Protein AF-A0A8J3T9H2-F1 (afdb_monomer)

pLDDT: mean 84.77, std 14.8, range [47.09, 98.38]

Solvent-accessible surface area (backbone atoms only — not comparable to full-atom values): 5658 Å² total; per-residue (Å²): 133,82,83,50,73,68,56,50,52,53,49,35,51,49,31,47,51,52,18,53,52,29,40,50,54,16,50,51,27,46,52,48,22,53,52,50,70,65,64,69,83,46,68,75,77,44,46,86,70,40,88,80,50,72,52,72,60,54,50,52,53,51,45,52,51,52,31,49,52,26,49,50,49,19,53,53,26,42,54,50,18,51,50,31,43,51,51,28,52,52,53,54,51,54,52,55,51,51,54,53,54,56,66,72,77,110

Foldseek 3Di:
DDDDPVRLVVLLVVLLVLLVVLLVLLVVLLVVLVVLVPPDPDCVNCVVVPPPDPVNVVSVVVSVVSSVVSNVSSVVSNVSSVVSNVVSVVSVVVVVVVVVVVVVVD

Structure (mmCIF, N/CA/C/O backbone):
data_AF-A0A8J3T9H2-F1
#
_entry.id   AF-A0A8J3T9H2-F1
#
loop_
_atom_site.group_PDB
_atom_site.id
_atom_site.type_symbol
_atom_site.label_atom_id
_atom_site.label_alt_id
_atom_site.label_comp_id
_atom_site.label_asym_id
_atom_site.label_entity_id
_atom_site.label_seq_id
_atom_site.pdbx_PDB_ins_code
_atom_site.Cartn_x
_atom_site.Cartn_y
_atom_site.Cartn_z
_atom_site.occupancy
_atom_site.B_iso_or_equiv
_atom_site.auth_seq_id
_atom_site.auth_comp_id
_atom_site.auth_asym_id
_atom_site.auth_atom_id
_atom_site.pdbx_PDB_model_num
ATOM 1 N N . MET A 1 1 ? 11.731 13.567 -28.652 1.00 56.22 1 MET A N 1
ATOM 2 C CA . MET A 1 1 ? 12.998 12.853 -28.397 1.00 56.22 1 MET A CA 1
ATOM 3 C C . MET A 1 1 ? 12.640 11.658 -27.524 1.00 56.22 1 MET A C 1
ATOM 5 O O . MET A 1 1 ? 11.792 11.841 -26.661 1.00 56.22 1 MET A O 1
ATOM 9 N N . ALA A 1 2 ? 13.123 10.452 -27.826 1.00 74.12 2 ALA A N 1
ATOM 10 C CA . ALA A 1 2 ? 12.862 9.278 -26.983 1.00 74.12 2 ALA A CA 1
ATOM 11 C C . ALA A 1 2 ? 13.809 9.297 -25.767 1.00 74.12 2 ALA A C 1
ATOM 13 O O . ALA A 1 2 ? 14.916 9.821 -25.925 1.00 74.12 2 ALA A O 1
ATOM 14 N N . PRO A 1 3 ? 13.390 8.781 -24.596 1.00 78.81 3 PRO A N 1
ATOM 15 C CA . PRO A 1 3 ? 14.234 8.747 -23.407 1.00 78.81 3 PRO A CA 1
ATOM 16 C C . PRO A 1 3 ? 15.479 7.881 -23.623 1.00 78.81 3 PRO A C 1
ATOM 18 O O . PRO A 1 3 ? 15.461 6.925 -24.405 1.00 78.81 3 PRO A O 1
ATOM 21 N N . THR A 1 4 ? 16.569 8.237 -22.950 1.00 85.75 4 THR A N 1
ATOM 22 C CA . THR A 1 4 ? 17.814 7.463 -22.964 1.00 85.75 4 THR A CA 1
ATOM 23 C C . THR A 1 4 ? 17.707 6.238 -22.044 1.00 85.75 4 THR A C 1
ATOM 25 O O . THR A 1 4 ? 16.882 6.233 -21.130 1.00 85.75 4 THR A O 1
ATOM 28 N N . PRO A 1 5 ? 18.544 5.198 -22.228 1.00 84.88 5 PRO A N 1
ATOM 29 C CA . PRO A 1 5 ? 18.572 4.050 -21.313 1.00 84.88 5 PRO A CA 1
ATOM 30 C C . PRO A 1 5 ? 18.856 4.443 -19.854 1.00 84.88 5 PRO A C 1
ATOM 32 O O . PRO A 1 5 ? 18.303 3.869 -18.925 1.00 84.88 5 PRO A O 1
ATOM 35 N N . GLU A 1 6 ? 19.687 5.465 -19.637 1.00 87.62 6 GLU A N 1
ATOM 36 C CA . GLU A 1 6 ? 19.971 5.979 -18.292 1.00 87.62 6 GLU A CA 1
ATOM 37 C C . GLU A 1 6 ? 18.728 6.628 -17.667 1.00 87.62 6 GLU A C 1
ATOM 39 O O . GLU A 1 6 ? 18.442 6.411 -16.491 1.00 87.62 6 GLU A O 1
ATOM 44 N N . GLU A 1 7 ? 17.945 7.371 -18.454 1.00 86.88 7 GLU A N 1
ATOM 45 C CA . GLU A 1 7 ? 16.685 7.969 -17.995 1.00 86.88 7 GLU 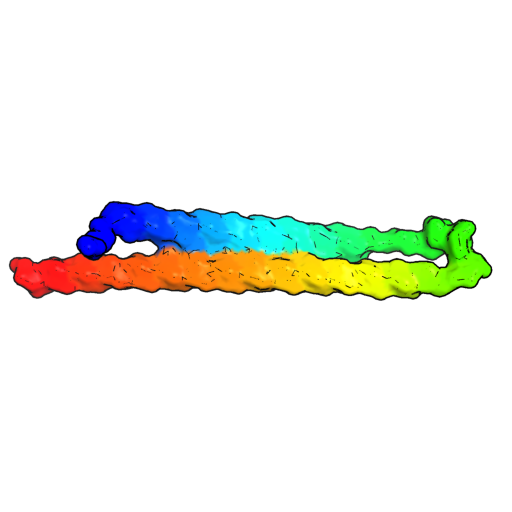A CA 1
ATOM 46 C C . GLU A 1 7 ? 15.632 6.905 -17.652 1.00 86.88 7 GLU A C 1
ATOM 48 O O . GLU A 1 7 ? 14.900 7.062 -16.674 1.00 86.88 7 GLU A O 1
ATOM 53 N N . VAL A 1 8 ? 15.566 5.811 -18.418 1.00 88.38 8 VAL A N 1
ATOM 54 C CA . VAL A 1 8 ? 14.649 4.694 -18.142 1.00 88.38 8 VAL A CA 1
ATOM 55 C C . VAL A 1 8 ? 15.066 3.935 -16.880 1.00 88.38 8 VAL A C 1
ATOM 57 O O . VAL A 1 8 ? 14.213 3.679 -16.029 1.00 88.38 8 VAL A O 1
ATOM 60 N N . ALA A 1 9 ? 16.358 3.656 -16.691 1.00 90.00 9 ALA A N 1
ATOM 61 C CA . ALA A 1 9 ? 16.861 3.024 -15.471 1.00 90.00 9 ALA A CA 1
ATOM 62 C C . ALA A 1 9 ? 16.546 3.853 -14.211 1.00 90.00 9 ALA A C 1
ATOM 64 O O . ALA A 1 9 ? 16.059 3.311 -13.217 1.00 90.00 9 ALA A O 1
ATOM 65 N N . VAL A 1 10 ? 16.747 5.175 -14.270 1.00 92.69 10 VAL A N 1
ATOM 66 C CA . VAL A 1 10 ? 16.388 6.094 -13.174 1.00 92.69 10 VAL A CA 1
ATOM 67 C C . VAL A 1 10 ? 14.881 6.074 -12.904 1.00 92.69 10 VAL A C 1
ATOM 69 O O . VAL A 1 10 ? 14.459 6.046 -11.748 1.00 92.69 10 VAL A O 1
ATOM 72 N N . ALA A 1 11 ? 14.050 6.053 -13.950 1.00 91.19 11 ALA A N 1
ATOM 73 C CA . ALA A 1 11 ? 12.600 5.973 -13.795 1.00 91.19 11 ALA A CA 1
ATOM 74 C C . ALA A 1 11 ? 12.149 4.642 -13.163 1.00 91.19 11 ALA A C 1
ATOM 76 O O . ALA A 1 11 ? 11.266 4.642 -12.307 1.00 91.19 11 ALA A O 1
ATOM 77 N N . ILE A 1 12 ? 12.768 3.516 -13.534 1.00 94.44 12 ILE A N 1
ATOM 78 C CA . ILE A 1 12 ? 12.511 2.199 -12.929 1.00 94.44 12 ILE A CA 1
ATOM 79 C C . ILE A 1 12 ? 12.846 2.216 -11.434 1.00 94.44 12 ILE A C 1
ATOM 81 O O . ILE A 1 12 ? 12.054 1.737 -10.619 1.00 94.44 12 ILE A O 1
ATOM 85 N N . GLU A 1 13 ? 13.996 2.777 -11.057 1.00 95.50 13 GLU A N 1
ATOM 86 C CA . GLU A 1 13 ? 14.393 2.888 -9.652 1.00 95.50 13 GLU A CA 1
ATOM 87 C C . GLU A 1 13 ? 13.411 3.759 -8.860 1.00 95.50 13 GLU A C 1
ATOM 89 O O . GLU A 1 13 ? 12.981 3.362 -7.776 1.00 95.50 13 GLU A O 1
ATOM 94 N N . ALA A 1 14 ? 12.976 4.886 -9.431 1.00 97.06 14 ALA A N 1
ATOM 95 C CA . ALA A 1 14 ? 11.963 5.745 -8.825 1.00 97.06 14 ALA A CA 1
ATOM 96 C C . ALA A 1 14 ? 10.627 5.009 -8.617 1.00 97.06 14 ALA A C 1
ATOM 98 O O . ALA A 1 14 ? 10.074 5.049 -7.521 1.00 97.06 14 ALA A O 1
ATOM 99 N N . LEU A 1 15 ? 10.146 4.255 -9.615 1.00 97.06 15 LEU A N 1
ATOM 100 C CA . LEU A 1 15 ? 8.927 3.444 -9.489 1.00 97.06 15 LEU A CA 1
ATOM 101 C C . LEU A 1 15 ? 9.040 2.403 -8.366 1.00 97.06 15 LEU A C 1
ATOM 103 O O . LEU A 1 15 ? 8.091 2.198 -7.607 1.00 97.06 15 LEU A O 1
ATOM 107 N N . ARG A 1 16 ? 10.200 1.748 -8.239 1.00 97.88 16 ARG A N 1
ATOM 108 C CA . ARG A 1 16 ? 10.467 0.772 -7.170 1.00 97.88 16 ARG A CA 1
ATOM 109 C C . ARG A 1 16 ? 10.528 1.448 -5.794 1.00 97.88 16 ARG A C 1
ATOM 111 O O . ARG A 1 16 ? 9.992 0.903 -4.827 1.00 97.88 16 ARG A O 1
ATOM 118 N N . ALA A 1 17 ? 11.144 2.625 -5.703 1.00 97.94 17 ALA A N 1
ATOM 119 C CA . ALA A 1 17 ? 11.207 3.411 -4.474 1.00 97.94 17 ALA A CA 1
ATOM 120 C C . ALA A 1 17 ? 9.809 3.862 -4.024 1.00 97.94 17 ALA A C 1
ATOM 122 O O . ALA A 1 17 ? 9.438 3.646 -2.868 1.00 97.94 17 ALA A O 1
ATOM 123 N N . ASP A 1 18 ? 9.001 4.384 -4.947 1.00 97.88 18 ASP A N 1
ATOM 124 C CA . ASP A 1 18 ? 7.621 4.785 -4.675 1.00 97.88 18 ASP A CA 1
ATOM 125 C C . ASP A 1 18 ? 6.772 3.584 -4.247 1.00 97.88 18 ASP A C 1
ATOM 127 O O . ASP A 1 18 ? 6.030 3.667 -3.269 1.00 97.88 18 ASP A O 1
ATOM 131 N N . ALA A 1 19 ? 6.930 2.426 -4.899 1.00 98.00 19 ALA A N 1
ATOM 132 C CA . ALA A 1 19 ? 6.250 1.203 -4.486 1.00 98.00 19 ALA A CA 1
ATOM 133 C C . ALA A 1 19 ? 6.600 0.813 -3.041 1.00 98.00 19 ALA A C 1
ATOM 135 O O . ALA A 1 19 ? 5.717 0.450 -2.260 1.00 98.00 19 ALA A O 1
ATOM 136 N N . SER A 1 20 ? 7.879 0.912 -2.663 1.00 98.25 20 SER A N 1
ATOM 137 C CA . SER A 1 20 ? 8.325 0.650 -1.291 1.00 98.25 20 SER A CA 1
ATOM 138 C C . SER A 1 20 ? 7.725 1.640 -0.292 1.00 98.25 20 SER A C 1
ATOM 140 O O . SER A 1 20 ? 7.327 1.236 0.801 1.00 98.25 20 SER A O 1
ATOM 142 N N . LEU A 1 21 ? 7.637 2.922 -0.654 1.00 98.38 21 LEU A N 1
ATOM 143 C CA . LEU A 1 21 ? 7.018 3.945 0.186 1.00 98.38 21 LEU A CA 1
ATOM 144 C C . LEU A 1 21 ? 5.532 3.649 0.411 1.00 98.38 21 LEU A C 1
ATOM 146 O O . LEU A 1 21 ? 5.074 3.670 1.552 1.00 98.38 21 LEU A O 1
ATOM 150 N N . MET A 1 22 ? 4.794 3.309 -0.648 1.00 97.44 22 MET A N 1
ATOM 151 C CA . MET A 1 22 ? 3.376 2.956 -0.538 1.00 97.44 22 MET A CA 1
ATOM 152 C C . MET A 1 22 ? 3.167 1.738 0.373 1.00 97.44 22 MET A C 1
ATOM 154 O O . MET A 1 22 ? 2.308 1.786 1.250 1.00 97.44 22 MET A O 1
ATOM 158 N N . ARG A 1 23 ? 4.004 0.692 0.270 1.00 98.12 23 ARG A N 1
ATOM 159 C CA . ARG A 1 23 ? 3.951 -0.451 1.208 1.00 98.12 23 ARG A CA 1
ATOM 160 C C . ARG A 1 23 ? 4.217 -0.041 2.655 1.00 98.12 23 ARG A C 1
ATOM 162 O O . ARG A 1 23 ? 3.573 -0.561 3.562 1.00 98.12 23 ARG A O 1
ATOM 169 N N . SER A 1 24 ? 5.149 0.886 2.884 1.00 98.12 24 SER A N 1
ATOM 170 C CA . SER A 1 24 ? 5.430 1.397 4.230 1.00 98.12 24 SER A CA 1
ATOM 171 C C . SER A 1 24 ? 4.203 2.085 4.826 1.00 98.12 24 SER A C 1
ATOM 173 O O . SER A 1 24 ? 3.829 1.796 5.960 1.00 98.12 24 SER A O 1
ATOM 175 N N . ILE A 1 25 ? 3.535 2.936 4.042 1.00 97.62 25 ILE A N 1
ATOM 176 C CA . ILE A 1 25 ? 2.302 3.616 4.463 1.00 97.62 25 ILE A CA 1
ATOM 177 C C . ILE A 1 25 ? 1.194 2.592 4.744 1.00 97.62 25 ILE A C 1
ATOM 179 O O . ILE A 1 25 ? 0.525 2.678 5.773 1.00 97.62 25 ILE A O 1
ATOM 183 N N . GLY A 1 26 ? 1.027 1.584 3.881 1.00 97.62 26 GLY A N 1
ATOM 184 C CA . GLY A 1 26 ? 0.089 0.483 4.118 1.00 97.62 26 GLY A CA 1
ATOM 185 C C . GLY A 1 26 ? 0.357 -0.239 5.444 1.00 97.62 26 GLY A C 1
ATOM 186 O O . GLY A 1 26 ? -0.560 -0.443 6.239 1.00 97.62 26 GLY A O 1
ATOM 187 N N . GLY A 1 27 ? 1.628 -0.524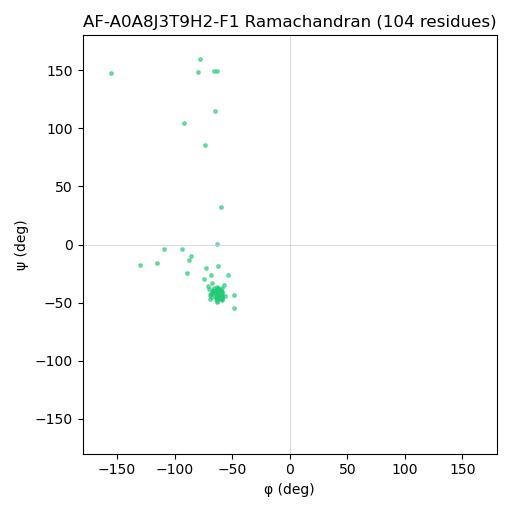 5.743 1.00 97.00 27 GLY A N 1
ATOM 188 C CA . GLY A 1 27 ? 2.053 -1.111 7.015 1.00 97.00 27 GLY A CA 1
ATOM 189 C C . GLY A 1 27 ? 1.745 -0.236 8.238 1.00 97.00 27 GLY A C 1
ATOM 190 O O . GLY A 1 27 ? 1.319 -0.754 9.272 1.00 97.00 27 GLY A O 1
ATOM 191 N N . GLU A 1 28 ? 1.901 1.086 8.132 1.00 98.00 28 GLU A N 1
ATOM 192 C CA . GLU A 1 28 ? 1.518 2.025 9.197 1.00 98.00 28 GLU A CA 1
ATOM 193 C C . GLU A 1 28 ? 0.004 2.021 9.448 1.00 98.00 28 GLU A C 1
ATOM 195 O O . GLU A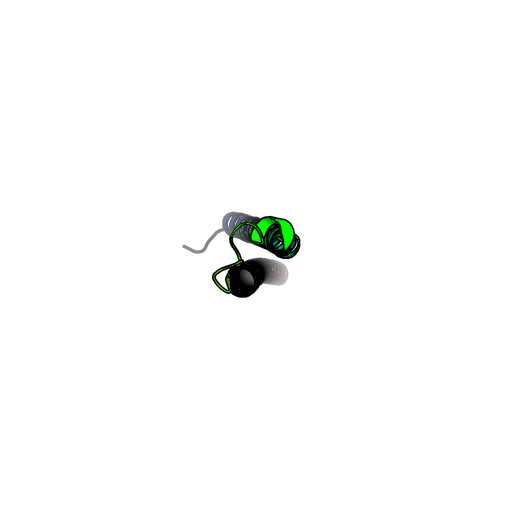 1 28 ? -0.432 2.010 10.602 1.00 98.00 28 GLU A O 1
ATOM 200 N N . LEU A 1 29 ? -0.808 1.952 8.389 1.00 96.81 29 LEU A N 1
ATOM 201 C CA . LEU A 1 29 ? -2.263 1.834 8.512 1.00 96.81 29 LEU A CA 1
ATOM 202 C C . LEU A 1 29 ? -2.682 0.499 9.133 1.00 96.81 29 LEU A C 1
ATOM 204 O O . LEU A 1 29 ? -3.562 0.479 9.994 1.00 96.81 29 LEU A O 1
ATOM 208 N N . ALA A 1 30 ? -2.017 -0.600 8.771 1.00 96.12 30 ALA A N 1
ATOM 209 C CA . ALA A 1 30 ? -2.235 -1.905 9.386 1.00 96.12 30 ALA A CA 1
ATOM 210 C C . ALA A 1 30 ? -1.911 -1.878 10.892 1.00 96.12 30 ALA A C 1
ATOM 212 O O . ALA A 1 30 ? -2.681 -2.373 11.723 1.00 96.12 30 ALA A O 1
ATOM 213 N N . ALA A 1 31 ? -0.794 -1.249 11.271 1.00 95.06 31 ALA A N 1
ATOM 214 C CA . ALA A 1 31 ? -0.417 -1.060 12.669 1.00 95.06 31 ALA A CA 1
ATOM 215 C C . ALA A 1 31 ? -1.442 -0.197 13.423 1.00 95.06 31 ALA A C 1
ATOM 217 O O . ALA A 1 31 ? -1.856 -0.558 14.528 1.00 95.06 31 ALA A O 1
ATOM 218 N N . ALA A 1 32 ? -1.910 0.893 12.810 1.00 92.81 32 ALA A N 1
ATOM 219 C CA . ALA A 1 32 ? -2.955 1.744 13.366 1.00 92.81 32 ALA A CA 1
ATOM 220 C C . ALA A 1 32 ? -4.284 0.990 13.531 1.00 92.81 32 ALA A C 1
ATOM 222 O O . ALA A 1 32 ? -4.931 1.127 14.567 1.00 92.81 32 ALA A O 1
ATOM 223 N N . ALA A 1 33 ? -4.672 0.149 12.568 1.00 93.38 33 ALA A N 1
ATOM 224 C CA . ALA A 1 33 ? -5.877 -0.675 12.650 1.00 93.38 33 ALA A CA 1
ATOM 225 C C . ALA A 1 33 ? -5.804 -1.663 13.822 1.00 93.38 33 ALA A C 1
ATOM 227 O O . ALA A 1 33 ? -6.773 -1.814 14.564 1.00 93.38 33 ALA A O 1
ATOM 228 N N . ASN A 1 34 ? -4.643 -2.293 14.024 1.00 92.38 34 ASN A N 1
ATOM 229 C CA . ASN A 1 34 ? -4.410 -3.197 15.150 1.00 92.38 34 ASN A CA 1
ATOM 230 C C . ASN A 1 34 ? -4.426 -2.454 16.495 1.00 92.38 34 ASN A C 1
ATOM 232 O O . ASN A 1 34 ? -5.005 -2.935 17.469 1.00 92.38 34 ASN A O 1
ATOM 236 N N . ALA A 1 35 ? -3.822 -1.265 16.564 1.00 90.44 35 ALA A N 1
ATOM 237 C CA . ALA A 1 35 ? -3.888 -0.427 17.757 1.00 90.44 35 ALA A CA 1
ATOM 238 C C . ALA A 1 35 ? -5.336 -0.009 18.061 1.00 90.44 35 ALA A C 1
ATOM 240 O O . ALA A 1 35 ? -5.788 -0.143 19.196 1.00 90.44 35 ALA A O 1
ATOM 241 N N . ALA A 1 36 ? -6.080 0.420 17.039 1.00 87.56 36 ALA A N 1
ATOM 242 C CA . ALA A 1 36 ? -7.485 0.786 17.142 1.00 87.56 36 ALA A CA 1
ATOM 243 C C . ALA A 1 36 ? -8.350 -0.384 17.620 1.00 87.56 36 ALA A C 1
ATOM 245 O O . ALA A 1 36 ? -9.171 -0.180 18.504 1.00 87.56 36 ALA A O 1
ATOM 246 N N . SER A 1 37 ? -8.150 -1.607 17.113 1.00 86.81 37 SER A N 1
ATOM 247 C CA . SER A 1 37 ? -8.915 -2.782 17.557 1.00 86.81 37 SER A CA 1
ATOM 248 C C . SER A 1 37 ? -8.602 -3.213 18.991 1.00 86.81 37 SER A C 1
ATOM 250 O O . SER A 1 37 ? -9.444 -3.822 19.643 1.00 86.81 37 SER A O 1
ATOM 252 N N . ASN A 1 38 ? -7.396 -2.911 19.481 1.00 82.88 38 ASN A N 1
ATOM 253 C CA . ASN A 1 38 ? -6.957 -3.280 20.828 1.00 82.88 38 ASN A CA 1
ATOM 254 C C . ASN A 1 38 ? -7.345 -2.248 21.897 1.00 82.88 38 ASN A C 1
ATOM 256 O O . ASN A 1 38 ? -7.273 -2.553 23.087 1.00 82.88 38 ASN A O 1
ATOM 260 N N . GLN A 1 39 ? -7.765 -1.041 21.502 1.00 75.81 39 GLN A N 1
ATOM 261 C CA . GLN A 1 39 ? -8.322 -0.052 22.425 1.00 75.81 39 GLN A CA 1
ATOM 262 C C . GLN A 1 39 ? -9.734 -0.466 22.845 1.00 75.81 39 GLN A C 1
ATOM 264 O O . GLN A 1 39 ? -10.726 -0.055 22.258 1.00 75.81 39 GLN A O 1
ATOM 269 N N . VAL A 1 40 ? -9.843 -1.306 23.867 1.00 64.94 40 VAL A N 1
ATOM 270 C CA . VAL A 1 40 ? -11.129 -1.588 24.508 1.00 64.94 40 VAL A CA 1
ATOM 271 C C . VAL A 1 40 ? -11.286 -0.603 25.658 1.00 64.94 40 VAL A C 1
ATOM 273 O O . VAL A 1 40 ? -10.651 -0.777 26.695 1.00 64.94 40 VAL A O 1
ATOM 276 N N . LEU A 1 41 ? -12.126 0.424 25.494 1.00 64.06 41 LEU A N 1
ATOM 277 C CA . LEU A 1 41 ? -12.627 1.159 26.655 1.00 64.06 41 LEU A CA 1
ATOM 278 C C . LEU A 1 41 ? -13.474 0.189 27.472 1.00 64.06 41 LEU A C 1
ATOM 280 O O . LEU A 1 41 ? -14.490 -0.330 27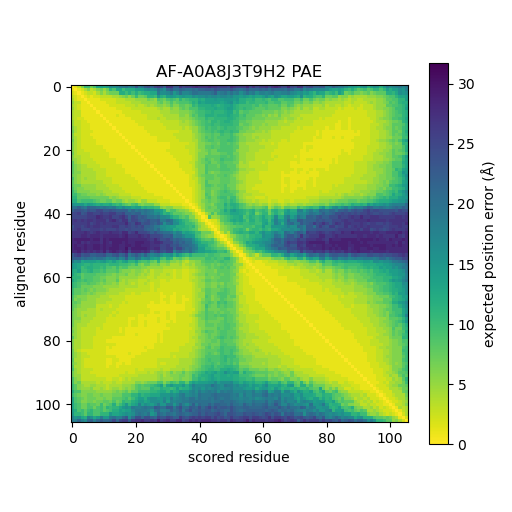.001 1.00 64.06 41 LEU A O 1
ATOM 284 N N . SER A 1 42 ? -13.020 -0.109 28.683 1.00 57.62 42 SER A N 1
ATOM 285 C CA . SER A 1 42 ? -13.733 -1.015 29.564 1.00 57.62 42 SER A CA 1
ATOM 286 C C . SER A 1 42 ? -15.075 -0.400 29.959 1.00 57.62 42 SER A C 1
ATOM 288 O O . SER A 1 42 ? -15.223 0.818 30.098 1.00 57.62 42 SER A O 1
ATOM 290 N N . MET A 1 43 ? -16.069 -1.258 30.200 1.00 52.41 43 MET A N 1
ATOM 291 C CA . MET A 1 43 ? -17.373 -0.826 30.702 1.00 52.41 43 MET A CA 1
ATOM 292 C C . MET A 1 43 ? -17.235 0.009 31.981 1.00 52.41 43 MET A C 1
ATOM 294 O O . MET A 1 43 ? -18.077 0.852 32.205 1.00 52.41 43 MET A O 1
ATOM 298 N N . PHE A 1 44 ? -16.170 -0.156 32.774 1.00 56.81 44 PHE A N 1
ATOM 299 C CA . PHE A 1 44 ? -15.890 0.653 33.966 1.00 56.81 44 PHE A CA 1
ATOM 300 C C . PHE A 1 44 ? -15.465 2.098 33.656 1.00 56.81 44 PHE A C 1
ATOM 302 O O . PHE A 1 44 ? -15.843 3.010 34.387 1.00 56.81 44 PHE A O 1
ATOM 309 N N . GLU A 1 45 ? -14.716 2.321 32.575 1.00 61.62 45 GLU A N 1
ATOM 310 C CA . GLU A 1 45 ? -14.300 3.661 32.129 1.00 61.62 45 GLU A CA 1
ATOM 311 C C . GLU A 1 45 ? -15.460 4.421 31.477 1.00 61.62 45 GLU A C 1
ATOM 313 O O . GLU A 1 45 ? -15.548 5.643 31.586 1.00 61.62 45 GLU A O 1
ATOM 318 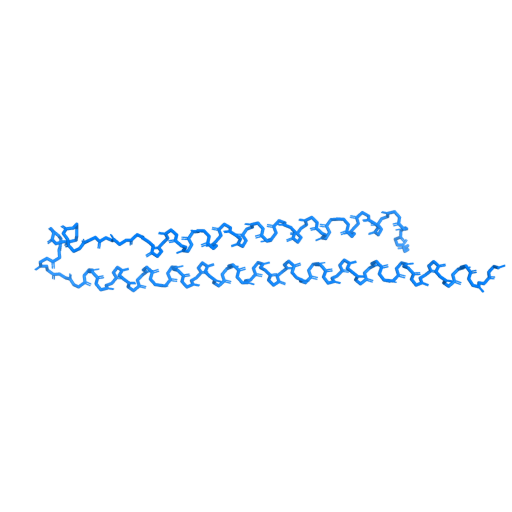N N . LEU A 1 46 ? -16.390 3.692 30.851 1.00 59.53 46 LEU A N 1
ATOM 319 C CA . LEU A 1 46 ? -17.615 4.252 30.283 1.00 59.53 46 LEU A CA 1
ATOM 320 C C . LEU A 1 46 ? -18.779 4.294 31.288 1.00 59.53 46 LEU A C 1
ATOM 322 O O . LEU A 1 46 ? -19.638 5.157 31.146 1.00 59.53 46 LEU A O 1
ATOM 326 N N . ALA A 1 47 ? -18.793 3.447 32.326 1.00 54.72 47 ALA A N 1
ATOM 327 C CA . ALA A 1 47 ? -19.870 3.320 33.323 1.00 54.72 47 ALA A CA 1
ATOM 328 C C . ALA A 1 47 ? -20.153 4.621 34.067 1.00 54.72 47 ALA A C 1
ATOM 330 O O . ALA A 1 47 ? -21.311 4.955 34.296 1.00 54.72 47 ALA A O 1
ATOM 331 N N . GLY A 1 48 ? -19.107 5.395 34.379 1.00 56.91 48 GLY A N 1
ATOM 332 C CA . GLY A 1 48 ? -19.260 6.710 35.008 1.00 56.91 48 GLY A CA 1
ATOM 333 C C . GLY A 1 48 ? -20.038 7.724 34.155 1.00 56.91 48 GLY A C 1
ATOM 334 O O . GLY A 1 48 ? -20.534 8.710 34.691 1.00 56.91 48 GLY A O 1
ATOM 335 N N . LEU A 1 49 ? -20.166 7.477 32.844 1.00 54.09 49 LEU A N 1
ATOM 336 C CA . LEU A 1 49 ? -20.913 8.287 31.873 1.00 54.09 49 LEU A CA 1
ATOM 337 C C . LEU A 1 49 ? -22.124 7.544 31.265 1.00 54.09 49 LEU A C 1
ATOM 339 O O . LEU A 1 49 ? -22.980 8.183 30.653 1.00 54.09 49 LEU A O 1
ATOM 343 N N . SER A 1 50 ? -22.208 6.213 31.398 1.00 51.97 50 SER A N 1
ATOM 344 C CA . SER A 1 50 ? -23.135 5.361 30.637 1.00 51.97 50 SER A CA 1
ATOM 345 C C . SER A 1 50 ? -24.466 5.073 31.320 1.00 51.97 50 SER A C 1
ATOM 347 O O . SER A 1 50 ? -25.318 4.455 30.687 1.00 51.97 50 SER A O 1
ATOM 349 N N . ASP A 1 51 ? -24.689 5.525 32.555 1.00 55.28 51 ASP A N 1
ATOM 350 C CA . ASP A 1 51 ? -25.987 5.362 33.234 1.00 55.28 51 ASP A CA 1
ATOM 351 C C . ASP A 1 51 ? -27.142 6.109 32.527 1.00 55.28 51 ASP A C 1
ATOM 353 O O . ASP A 1 51 ? -28.288 6.021 32.966 1.00 55.28 51 ASP A O 1
ATOM 357 N N . TYR A 1 52 ? -26.887 6.808 31.407 1.00 52.25 52 TYR A N 1
ATOM 358 C CA . TYR A 1 52 ? -27.924 7.540 30.675 1.00 52.25 52 TYR A CA 1
ATOM 359 C C . TYR A 1 52 ? -28.038 7.319 29.154 1.00 52.25 52 TYR A C 1
ATOM 361 O O . TYR A 1 52 ? -29.080 7.661 28.600 1.00 52.25 52 TYR A O 1
ATOM 369 N N . VAL A 1 53 ? -27.052 6.772 28.426 1.00 60.19 53 VAL A N 1
ATOM 370 C CA . VAL A 1 53 ? -27.123 6.712 26.942 1.00 60.19 53 VAL A CA 1
ATOM 371 C C . VAL A 1 53 ? -26.259 5.566 26.396 1.00 60.19 53 VAL A C 1
ATOM 373 O O . VAL A 1 53 ? -25.211 5.287 26.968 1.00 60.19 53 VAL A O 1
ATOM 376 N N . GLY A 1 54 ? -26.655 4.931 25.279 1.00 64.94 54 GLY A N 1
ATOM 377 C CA . GLY A 1 54 ? -25.986 3.814 24.569 1.00 64.94 54 GLY A CA 1
ATOM 378 C C . GLY A 1 54 ? -24.557 4.052 24.033 1.00 64.94 54 GLY A C 1
ATOM 379 O O . GLY A 1 54 ? -24.164 3.468 23.026 1.00 64.94 54 GLY A O 1
ATOM 380 N N . LEU A 1 55 ? -23.770 4.874 24.725 1.00 73.75 55 LEU A N 1
ATOM 381 C CA . LEU A 1 55 ? -22.373 5.228 24.489 1.00 73.75 55 LEU A CA 1
ATOM 382 C C . LEU A 1 55 ? -21.441 4.031 24.246 1.00 73.75 55 LEU A C 1
ATOM 384 O O . LEU A 1 55 ? -20.648 4.117 23.310 1.00 73.75 55 LEU A O 1
ATOM 388 N N . PRO A 1 56 ? -21.517 2.909 24.996 1.00 75.12 56 PRO A N 1
ATOM 389 C CA . PRO A 1 56 ? -20.645 1.767 24.725 1.00 75.12 56 PRO A CA 1
ATOM 390 C C . PRO A 1 56 ? -20.886 1.140 23.347 1.00 75.12 56 PRO A C 1
ATOM 392 O O . PRO A 1 56 ? -19.933 0.764 22.669 1.00 75.12 56 PRO A O 1
ATOM 395 N N . ALA A 1 57 ? -22.147 1.067 22.909 1.00 77.81 57 ALA A N 1
ATOM 396 C CA . ALA A 1 57 ? -22.498 0.518 21.601 1.00 77.81 57 ALA A CA 1
ATOM 397 C C . ALA A 1 57 ? -22.024 1.443 20.472 1.00 77.81 57 ALA A C 1
ATOM 399 O O . ALA A 1 57 ? -21.355 0.992 19.548 1.00 77.81 57 ALA A O 1
ATOM 400 N N . THR A 1 58 ? -22.278 2.750 20.593 1.00 81.94 58 THR A N 1
ATOM 401 C CA . THR A 1 58 ? -21.807 3.749 19.620 1.00 81.94 58 THR A CA 1
ATOM 402 C C . THR A 1 58 ? -20.281 3.797 19.537 1.00 81.94 58 THR A C 1
ATOM 404 O O . THR A 1 58 ? -19.729 3.907 18.445 1.00 81.94 58 THR A O 1
ATOM 407 N N . TYR A 1 59 ? -19.577 3.677 20.667 1.00 82.75 59 TYR A N 1
ATOM 408 C CA . TYR A 1 59 ? -18.117 3.597 20.672 1.00 82.75 59 TYR A CA 1
ATOM 409 C C . TYR A 1 59 ? -17.615 2.360 19.917 1.00 82.75 59 TYR A C 1
ATOM 411 O O . TYR A 1 59 ? -16.730 2.482 19.072 1.00 82.75 59 TYR A O 1
ATOM 419 N N . ALA A 1 60 ? -18.206 1.189 20.171 1.00 82.88 60 ALA A N 1
ATOM 420 C CA . ALA A 1 60 ? -17.841 -0.042 19.476 1.00 82.88 60 ALA A CA 1
ATOM 421 C C . ALA A 1 60 ? -18.092 0.048 17.958 1.00 82.88 60 ALA A C 1
ATOM 423 O O . ALA A 1 60 ? -17.257 -0.393 17.169 1.00 82.88 60 ALA A O 1
ATOM 424 N N . GLU A 1 61 ? -19.201 0.659 17.533 1.00 87.06 61 GLU A N 1
ATOM 425 C CA . GLU A 1 61 ? -19.498 0.895 16.113 1.00 87.06 61 GLU A CA 1
ATOM 426 C C . GLU A 1 61 ? -18.471 1.829 15.458 1.00 87.06 61 GLU A C 1
ATOM 428 O O . GLU A 1 61 ? -17.937 1.512 14.393 1.00 87.06 61 GLU A O 1
ATOM 433 N N . LEU A 1 62 ? -18.138 2.948 16.108 1.00 87.62 62 LEU A N 1
ATOM 434 C CA . LEU A 1 62 ? -17.124 3.888 15.619 1.00 87.62 62 LEU A CA 1
ATOM 435 C C . 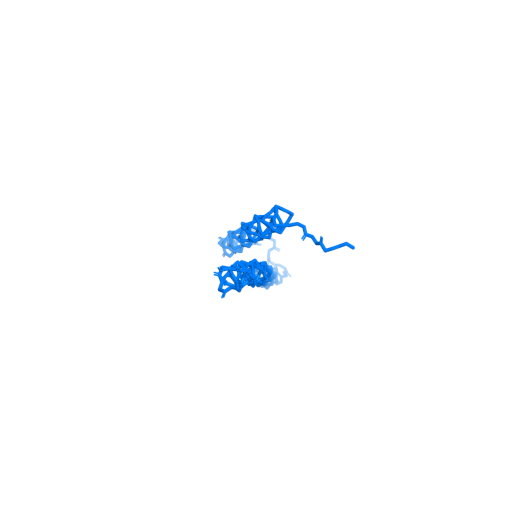LEU A 1 62 ? -15.740 3.240 15.531 1.00 87.62 62 LEU A C 1
ATOM 437 O O . LEU A 1 62 ? -15.033 3.416 14.538 1.00 87.62 62 LEU A O 1
ATOM 441 N N . GLN A 1 63 ? -15.361 2.456 16.540 1.00 89.69 63 GLN A N 1
ATOM 442 C CA . GLN A 1 63 ? -14.114 1.701 16.537 1.00 89.69 63 GLN A CA 1
ATOM 443 C C . GLN A 1 63 ? -14.058 0.735 15.348 1.00 89.69 63 GLN A C 1
ATOM 445 O O . GLN A 1 63 ? -13.058 0.700 14.631 1.00 89.69 63 GLN A O 1
ATOM 450 N N . GLN A 1 64 ? -15.131 -0.021 15.099 1.00 91.31 64 GLN A N 1
ATOM 451 C CA . GLN A 1 64 ? -15.201 -0.943 13.965 1.00 91.31 64 GLN A CA 1
ATOM 452 C C . GLN A 1 64 ? -15.095 -0.217 12.622 1.00 91.31 64 GLN A C 1
ATOM 454 O O . GLN A 1 64 ? -14.359 -0.671 11.745 1.00 91.31 64 GLN A O 1
ATOM 459 N N . GLN A 1 65 ? -15.781 0.918 12.460 1.00 94.12 65 GLN A N 1
ATOM 460 C CA . GLN A 1 65 ? -15.690 1.731 11.245 1.00 94.12 65 GLN A CA 1
ATOM 461 C C . GLN A 1 65 ? -14.276 2.275 11.028 1.00 94.12 65 GLN A C 1
ATOM 463 O O . GLN A 1 65 ? -13.750 2.193 9.920 1.00 94.12 65 GLN A O 1
ATOM 468 N N . MET A 1 66 ? -13.621 2.762 12.082 1.00 93.75 66 MET A N 1
ATOM 469 C CA . MET A 1 66 ? -12.241 3.23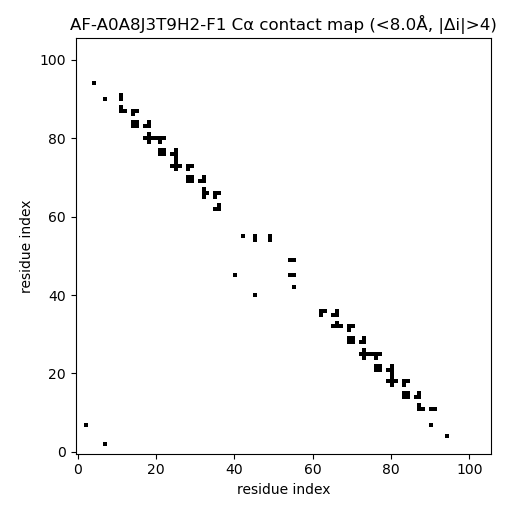9 12.002 1.00 93.75 66 MET A CA 1
ATOM 470 C C . MET A 1 66 ? -11.277 2.118 11.597 1.00 93.75 66 MET A C 1
ATOM 472 O O . MET A 1 66 ? -10.476 2.297 10.683 1.00 93.75 66 MET A O 1
ATOM 476 N N . VAL A 1 67 ? -11.389 0.936 12.213 1.00 95.25 67 VAL A N 1
ATOM 477 C CA . VAL A 1 67 ? -10.589 -0.244 11.835 1.00 95.25 67 VAL A CA 1
ATOM 478 C C . VAL A 1 67 ? -10.832 -0.628 10.374 1.00 95.25 67 VAL A C 1
ATOM 480 O O . VAL A 1 67 ? -9.889 -0.980 9.667 1.00 95.25 67 VAL A O 1
ATOM 483 N N . MET A 1 68 ? -12.080 -0.560 9.909 1.00 96.94 68 MET A N 1
ATOM 484 C CA . MET A 1 68 ? -12.437 -0.866 8.525 1.00 96.94 68 MET A CA 1
ATOM 485 C C . MET A 1 68 ? -11.783 0.107 7.541 1.00 96.94 68 MET A C 1
ATOM 487 O O . MET A 1 68 ? -11.144 -0.347 6.595 1.00 96.94 68 MET A O 1
ATOM 491 N N . LEU A 1 69 ? -11.879 1.415 7.795 1.00 97.69 69 LEU A N 1
ATOM 492 C CA . LEU A 1 69 ? -11.281 2.453 6.951 1.00 97.69 69 LEU A CA 1
ATOM 493 C C . LEU A 1 69 ? -9.754 2.336 6.889 1.00 97.69 69 LEU A C 1
ATOM 495 O O . LEU A 1 69 ? -9.168 2.466 5.818 1.00 97.69 69 LEU A O 1
ATOM 499 N N . LEU A 1 70 ? -9.105 2.041 8.019 1.00 97.56 70 LEU A N 1
ATOM 500 C CA . LEU A 1 70 ? -7.654 1.845 8.065 1.00 97.56 70 LEU A CA 1
ATOM 501 C C . LEU A 1 70 ? -7.222 0.630 7.232 1.00 97.56 70 LEU A C 1
ATOM 503 O O . LEU A 1 70 ? -6.274 0.727 6.457 1.00 97.56 70 LEU A O 1
ATOM 507 N N . LYS A 1 71 ? -7.958 -0.486 7.323 1.00 97.12 71 LYS A N 1
ATOM 508 C CA . LYS A 1 71 ? -7.714 -1.683 6.499 1.00 97.12 71 LYS A CA 1
ATOM 509 C C . LYS A 1 71 ? -8.004 -1.461 5.017 1.00 97.12 71 LYS A C 1
ATOM 511 O O . LYS A 1 71 ? -7.382 -2.085 4.163 1.00 97.12 71 LYS A O 1
ATOM 516 N N . GLU A 1 72 ? -8.979 -0.624 4.687 1.00 97.75 72 GLU A N 1
ATOM 517 C CA . GLU A 1 72 ? -9.241 -0.249 3.298 1.00 97.75 72 GLU A CA 1
ATOM 518 C C . GLU A 1 72 ? -8.105 0.612 2.737 1.00 97.75 72 GLU A C 1
ATOM 520 O O . GLU A 1 72 ? -7.627 0.344 1.636 1.00 97.75 72 GLU A O 1
ATOM 525 N N . GLY A 1 73 ? -7.609 1.568 3.526 1.00 96.81 73 GLY A N 1
ATOM 526 C CA . GLY A 1 73 ? -6.430 2.356 3.182 1.00 96.81 73 GLY A CA 1
ATOM 527 C C . GLY A 1 73 ? -5.187 1.488 2.971 1.00 96.81 73 GLY A C 1
ATOM 528 O O . GLY A 1 73 ? -4.537 1.622 1.940 1.00 96.81 73 GLY A O 1
ATOM 529 N N . GLU A 1 74 ? -4.899 0.553 3.883 1.00 97.88 74 GLU A N 1
ATOM 530 C CA . GLU A 1 74 ? -3.823 -0.445 3.737 1.00 97.88 74 GLU A CA 1
ATOM 531 C C . GLU A 1 74 ? -3.881 -1.133 2.364 1.00 97.88 74 GLU A C 1
ATOM 533 O O . GLU A 1 74 ? -2.925 -1.067 1.591 1.00 97.88 74 GLU A O 1
ATOM 538 N N . ARG A 1 75 ? -5.038 -1.709 2.012 1.00 98.00 75 ARG A N 1
ATOM 539 C CA . ARG A 1 75 ? -5.230 -2.402 0.726 1.00 98.00 75 ARG A CA 1
ATOM 540 C C . ARG A 1 75 ? -5.063 -1.481 -0.477 1.00 98.00 75 ARG A C 1
ATOM 542 O O . ARG A 1 75 ? -4.558 -1.917 -1.510 1.00 98.00 75 ARG A O 1
ATOM 549 N N . ALA A 1 76 ? -5.511 -0.231 -0.374 1.00 98.19 76 ALA A N 1
ATOM 550 C CA . ALA A 1 76 ? -5.359 0.739 -1.450 1.00 98.19 76 ALA A CA 1
ATOM 551 C C . AL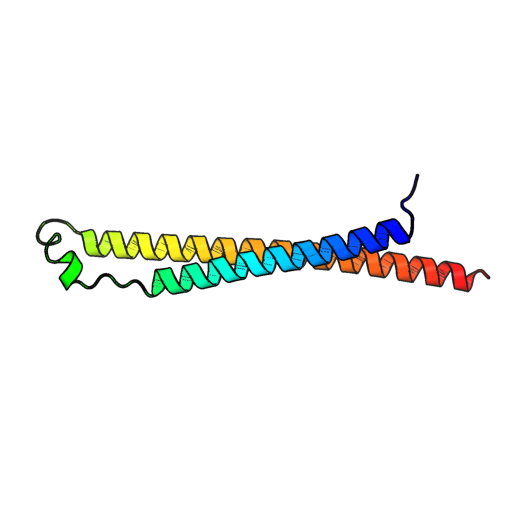A A 1 76 ? -3.876 1.039 -1.711 1.00 98.19 76 ALA A C 1
ATOM 553 O O . ALA A 1 76 ? -3.440 1.014 -2.862 1.00 98.19 76 ALA A O 1
ATOM 554 N N . PHE A 1 77 ? -3.089 1.254 -0.655 1.00 98.19 77 PHE A N 1
ATOM 555 C CA . PHE A 1 77 ? -1.651 1.487 -0.774 1.00 98.19 77 PHE A CA 1
ATOM 556 C C . PHE A 1 77 ? -0.894 0.258 -1.288 1.00 98.19 77 PHE A C 1
ATOM 558 O O . PHE A 1 77 ? -0.033 0.405 -2.159 1.00 98.19 77 PHE A O 1
ATOM 565 N N . ASP A 1 78 ? -1.260 -0.946 -0.848 1.00 97.69 78 ASP A N 1
ATOM 566 C CA . ASP A 1 78 ? -0.706 -2.187 -1.400 1.00 97.69 78 ASP A CA 1
ATOM 567 C C . ASP A 1 78 ? -1.003 -2.329 -2.898 1.00 97.69 78 ASP A C 1
ATOM 569 O O . ASP A 1 78 ? -0.105 -2.625 -3.687 1.00 97.69 78 ASP A O 1
ATOM 573 N N . SER A 1 79 ? -2.236 -2.032 -3.320 1.00 98.00 79 SER A N 1
ATOM 574 C CA . SER A 1 79 ? -2.608 -2.078 -4.735 1.00 98.00 79 SER A CA 1
ATOM 575 C C . SER A 1 79 ? -1.822 -1.070 -5.580 1.00 98.00 79 SER A C 1
ATOM 577 O O . SER A 1 79 ? -1.479 -1.375 -6.724 1.00 98.00 79 SER A O 1
ATOM 579 N N . ILE A 1 80 ? -1.537 0.123 -5.048 1.00 97.94 80 ILE A N 1
ATOM 580 C CA . ILE A 1 80 ? -0.706 1.121 -5.736 1.00 97.94 80 ILE A CA 1
ATOM 581 C C . ILE A 1 80 ? 0.736 0.615 -5.838 1.00 97.94 80 ILE A C 1
ATOM 583 O O . ILE A 1 80 ? 1.334 0.683 -6.913 1.00 97.94 80 ILE A O 1
ATOM 587 N N . ALA A 1 81 ? 1.289 0.059 -4.758 1.00 97.88 81 ALA A N 1
ATOM 588 C CA . ALA A 1 81 ? 2.632 -0.510 -4.765 1.00 97.88 81 ALA A CA 1
ATOM 589 C C . ALA A 1 81 ? 2.785 -1.643 -5.795 1.00 97.88 81 ALA A C 1
ATOM 591 O O . ALA A 1 81 ? 3.804 -1.730 -6.484 1.00 97.88 81 ALA A O 1
ATOM 592 N N . ASP A 1 82 ? 1.779 -2.506 -5.928 1.00 98.00 82 ASP A N 1
ATOM 593 C CA . ASP A 1 82 ? 1.775 -3.589 -6.914 1.00 98.00 82 ASP A CA 1
ATOM 594 C C . ASP A 1 82 ? 1.713 -3.053 -8.353 1.00 98.00 82 ASP A C 1
ATOM 596 O O . ASP A 1 82 ? 2.435 -3.540 -9.231 1.00 98.00 82 ASP A O 1
ATOM 600 N N . ALA A 1 83 ? 0.916 -2.010 -8.600 1.00 98.06 83 ALA A N 1
ATOM 601 C CA . ALA A 1 83 ? 0.844 -1.356 -9.906 1.00 98.06 83 ALA A CA 1
ATOM 602 C C . ALA A 1 83 ? 2.182 -0.707 -10.303 1.00 98.06 83 ALA A C 1
ATOM 604 O O . ALA A 1 83 ? 2.637 -0.877 -11.435 1.00 98.06 83 ALA A O 1
ATOM 605 N N . LEU A 1 84 ? 2.847 -0.026 -9.364 1.00 97.69 84 LEU A N 1
ATOM 606 C CA . LEU A 1 84 ? 4.163 0.586 -9.580 1.00 97.69 84 LEU A CA 1
ATOM 607 C C . LEU A 1 84 ? 5.241 -0.464 -9.881 1.00 97.69 84 LEU A C 1
ATOM 609 O O . LEU A 1 84 ? 6.003 -0.311 -10.835 1.00 97.69 84 LEU A O 1
ATOM 613 N N . ASN A 1 85 ? 5.262 -1.572 -9.134 1.00 97.81 85 ASN A N 1
ATOM 614 C CA . ASN A 1 85 ? 6.169 -2.690 -9.415 1.00 97.81 85 ASN A CA 1
ATOM 615 C C . ASN A 1 85 ? 5.893 -3.328 -10.782 1.00 97.81 85 ASN A C 1
ATOM 617 O O . ASN A 1 85 ? 6.824 -3.688 -11.500 1.00 97.81 85 ASN A O 1
ATOM 621 N N . THR A 1 86 ? 4.621 -3.457 -11.160 1.00 97.50 86 THR A N 1
ATOM 622 C CA . THR A 1 86 ? 4.232 -3.986 -12.475 1.00 97.50 86 THR A CA 1
ATOM 623 C C . THR A 1 86 ? 4.737 -3.083 -13.599 1.00 97.50 86 THR A C 1
ATOM 625 O O . THR A 1 86 ? 5.311 -3.582 -14.565 1.00 97.50 86 THR A O 1
ATOM 628 N N . ALA A 1 87 ? 4.589 -1.764 -13.456 1.00 94.62 87 ALA A N 1
ATOM 629 C CA . ALA A 1 87 ? 5.127 -0.798 -14.408 1.00 94.62 87 ALA A CA 1
ATOM 630 C C . ALA A 1 87 ? 6.661 -0.873 -14.502 1.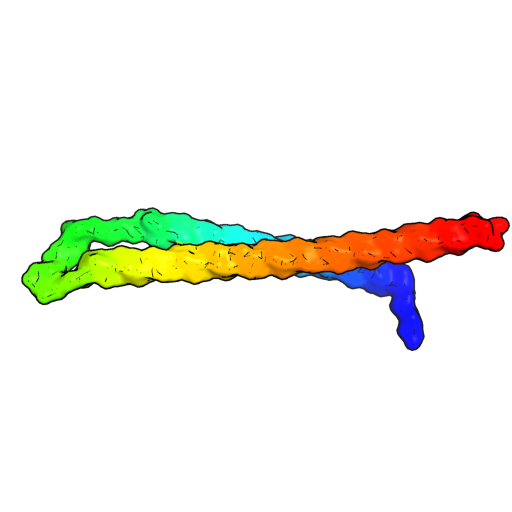00 94.62 87 ALA A C 1
ATOM 632 O O . ALA A 1 87 ? 7.199 -0.930 -15.605 1.00 94.62 87 ALA A O 1
ATOM 633 N N . ALA A 1 88 ? 7.364 -0.945 -13.366 1.00 94.81 88 ALA A N 1
ATOM 634 C CA . ALA A 1 88 ? 8.821 -1.084 -13.337 1.00 94.81 88 ALA A CA 1
ATOM 635 C C . ALA A 1 88 ? 9.297 -2.348 -14.075 1.00 94.81 88 ALA A C 1
ATOM 637 O O . ALA A 1 88 ? 10.195 -2.278 -14.911 1.00 94.81 88 ALA A O 1
ATOM 638 N N . ASN A 1 89 ? 8.650 -3.491 -13.825 1.00 94.44 89 ASN A N 1
ATOM 639 C CA . ASN A 1 89 ? 8.978 -4.747 -14.500 1.00 94.44 89 ASN A CA 1
ATOM 640 C C . ASN A 1 89 ? 8.737 -4.669 -16.017 1.00 94.44 89 ASN A C 1
ATOM 642 O O . ASN A 1 89 ? 9.545 -5.180 -16.788 1.00 94.44 89 ASN A O 1
ATOM 646 N N . ALA A 1 90 ? 7.655 -4.012 -16.452 1.00 92.00 90 ALA A N 1
ATOM 647 C CA . ALA A 1 90 ? 7.371 -3.828 -17.874 1.00 92.00 90 ALA A CA 1
ATOM 648 C C . ALA A 1 90 ? 8.471 -3.013 -18.578 1.00 92.00 90 ALA A C 1
ATOM 650 O O . ALA A 1 90 ? 8.921 -3.399 -19.655 1.00 92.00 90 ALA A O 1
ATOM 651 N N . TYR A 1 91 ? 8.958 -1.937 -17.947 1.00 90.25 91 TYR A N 1
ATOM 652 C CA . TYR A 1 91 ? 10.074 -1.155 -18.485 1.00 90.25 91 TYR A CA 1
ATOM 653 C C . TYR A 1 91 ? 11.378 -1.965 -18.556 1.00 90.25 91 TYR A C 1
ATOM 655 O O . TYR A 1 91 ? 12.059 -1.928 -19.580 1.00 90.25 91 TYR A O 1
ATOM 663 N N . GLU A 1 92 ? 11.703 -2.753 -17.526 1.00 90.19 92 GLU A N 1
ATOM 664 C CA . GLU A 1 92 ? 12.884 -3.634 -17.543 1.00 90.19 92 GLU A CA 1
ATOM 665 C C . GLU A 1 92 ? 12.816 -4.695 -18.654 1.00 90.19 92 GLU A C 1
ATOM 667 O O . GLU A 1 92 ? 13.827 -5.035 -19.277 1.00 90.19 92 GLU A O 1
ATOM 672 N N . ASP A 1 93 ? 11.633 -5.252 -18.908 1.00 88.94 93 ASP A N 1
ATOM 673 C CA . ASP A 1 93 ? 11.433 -6.231 -19.976 1.00 88.94 93 ASP A CA 1
ATOM 674 C C . ASP A 1 93 ? 11.586 -5.605 -21.363 1.00 88.94 93 ASP A C 1
ATOM 676 O O . ASP A 1 93 ? 12.254 -6.185 -22.230 1.00 88.94 93 ASP A O 1
ATOM 680 N N . ASP A 1 94 ? 11.038 -4.408 -21.562 1.00 86.19 94 ASP A N 1
ATOM 681 C CA . ASP A 1 94 ? 11.186 -3.663 -22.808 1.00 86.19 94 ASP A CA 1
ATOM 682 C C . ASP A 1 94 ? 12.658 -3.340 -23.099 1.00 86.19 94 ASP A C 1
ATOM 684 O O . ASP A 1 94 ? 13.137 -3.616 -24.206 1.00 86.19 94 ASP A O 1
ATOM 688 N N . GLU A 1 95 ? 13.423 -2.868 -22.109 1.00 82.94 95 GLU A N 1
ATOM 689 C CA . GLU A 1 95 ? 14.861 -2.621 -22.275 1.00 82.94 95 GLU A CA 1
ATOM 690 C C . GLU A 1 95 ? 15.633 -3.890 -22.647 1.00 82.94 95 GLU A C 1
ATOM 692 O O . GLU A 1 95 ? 16.419 -3.900 -23.603 1.00 82.94 95 GLU A O 1
ATOM 697 N N . ARG A 1 96 ? 15.380 -5.003 -21.946 1.00 79.44 96 ARG A N 1
ATOM 698 C CA . ARG A 1 96 ? 16.032 -6.290 -22.240 1.00 79.44 96 ARG A CA 1
ATOM 699 C C . ARG A 1 96 ? 15.741 -6.764 -23.660 1.00 79.44 96 ARG A C 1
ATOM 701 O O . ARG A 1 96 ? 16.632 -7.298 -24.328 1.00 79.44 96 ARG A O 1
ATOM 708 N N . ASN A 1 97 ? 14.517 -6.568 -24.140 1.00 79.81 97 ASN A N 1
ATOM 709 C CA . ASN A 1 97 ? 14.121 -6.940 -25.494 1.00 79.81 97 ASN A CA 1
ATOM 710 C C . ASN A 1 97 ? 14.779 -6.050 -26.558 1.00 79.81 97 ASN A C 1
ATOM 712 O O . ASN A 1 97 ? 15.201 -6.561 -27.601 1.00 79.81 97 ASN A O 1
ATOM 716 N N . VAL A 1 98 ? 14.929 -4.749 -26.295 1.00 77.62 98 VAL A N 1
ATOM 717 C CA . VAL A 1 98 ? 15.646 -3.820 -27.183 1.00 77.62 98 VAL A CA 1
ATOM 718 C C . VAL A 1 98 ? 17.121 -4.207 -27.303 1.00 77.62 98 VAL A C 1
ATOM 720 O O . VAL A 1 98 ? 17.610 -4.379 -28.422 1.00 77.62 98 VAL A O 1
ATOM 723 N N . VAL A 1 99 ? 17.810 -4.443 -26.182 1.00 73.50 99 VAL A N 1
ATOM 724 C CA . VAL A 1 99 ? 19.228 -4.850 -26.179 1.00 73.50 99 VAL A CA 1
ATOM 725 C C . VAL A 1 99 ? 19.431 -6.170 -26.929 1.00 73.50 99 VAL A C 1
ATOM 727 O O . VAL A 1 99 ? 20.333 -6.287 -27.760 1.00 73.50 99 VAL A O 1
ATOM 730 N N . ARG A 1 100 ? 18.561 -7.165 -26.706 1.00 72.69 100 ARG A N 1
ATOM 731 C CA . ARG A 1 100 ? 18.613 -8.451 -27.427 1.00 72.69 100 ARG A CA 1
ATOM 732 C C . ARG A 1 100 ? 18.459 -8.279 -28.935 1.00 72.69 100 ARG A C 1
ATOM 734 O O . ARG A 1 100 ? 19.195 -8.909 -29.689 1.00 72.69 100 ARG A O 1
ATOM 741 N N . ARG A 1 101 ? 17.530 -7.426 -29.379 1.00 73.81 101 ARG A N 1
ATOM 742 C CA . ARG A 1 101 ? 17.343 -7.126 -30.806 1.00 73.81 101 ARG A CA 1
ATOM 743 C C . ARG A 1 101 ? 18.556 -6.427 -31.410 1.00 73.81 101 ARG A C 1
ATOM 745 O O . ARG A 1 101 ? 18.925 -6.764 -32.526 1.00 73.81 101 ARG A O 1
ATOM 752 N N . MET A 1 102 ? 19.181 -5.493 -30.693 1.00 69.38 102 MET A N 1
ATOM 753 C CA . MET A 1 102 ? 20.392 -4.814 -31.172 1.00 69.38 102 MET A CA 1
ATOM 754 C C . MET A 1 102 ? 21.569 -5.784 -31.328 1.00 69.38 102 MET A C 1
ATOM 756 O O . MET A 1 102 ? 22.274 -5.729 -32.330 1.00 69.38 102 MET A O 1
ATOM 760 N N . ASN A 1 103 ? 21.738 -6.718 -30.390 1.00 66.62 103 ASN A N 1
ATOM 761 C CA . ASN A 1 103 ? 22.805 -7.722 -30.444 1.00 66.62 103 ASN A CA 1
ATOM 762 C C . ASN A 1 103 ? 22.583 -8.809 -31.507 1.00 66.62 103 ASN A C 1
ATOM 764 O O . ASN A 1 103 ? 23.534 -9.478 -31.882 1.00 66.62 103 ASN A O 1
ATOM 768 N N . ALA A 1 104 ? 21.349 -9.011 -31.975 1.00 66.00 104 ALA A N 1
ATOM 769 C CA . ALA A 1 104 ? 21.026 -9.997 -33.011 1.00 66.00 104 ALA A CA 1
ATOM 770 C C . ALA A 1 104 ? 21.210 -9.471 -34.449 1.00 66.00 104 ALA A C 1
ATOM 772 O O . ALA A 1 104 ? 21.088 -10.244 -35.397 1.00 66.00 104 ALA A O 1
ATOM 773 N N . VAL A 1 105 ? 21.434 -8.163 -34.618 1.00 65.44 105 VAL A N 1
ATOM 774 C CA . VAL A 1 105 ? 21.563 -7.490 -35.927 1.00 65.44 105 VAL A CA 1
ATOM 775 C C . VAL A 1 105 ? 23.010 -7.033 -36.201 1.00 65.44 105 VAL A C 1
ATOM 777 O O . VAL A 1 105 ? 23.300 -6.567 -37.301 1.00 65.44 105 VAL A O 1
ATOM 780 N N . ASN A 1 106 ? 23.918 -7.213 -35.235 1.00 47.09 106 ASN A N 1
ATOM 781 C CA . ASN A 1 106 ? 25.372 -7.062 -35.382 1.00 47.09 106 ASN A CA 1
ATOM 782 C C . ASN A 1 106 ? 26.046 -8.433 -35.486 1.00 47.09 106 ASN A C 1
ATOM 784 O O . ASN A 1 106 ? 27.088 -8.511 -36.172 1.00 47.09 106 ASN A O 1
#

InterPro domains:
  IPR022536 ESX-1 secretion-associated protein EspC [PF10824] (6-97)

Organism: NCBI:txid689768

Mean predicted aligned error: 8.28 Å

Nearest PDB structures (foldseek):
  1h8h-assembly1_G  TM=6.457E-01  e=3.335E+00  Bos taurus

Radius of gyration: 24.21 Å; Cα contacts (8 Å, |Δi|>4): 66; chains: 1; bounding box: 53×23×71 Å

Sequence (106 aa):
MAPTPEEVAVAIEALRADASLMRSIGGELAAAANAASNQVLSMFELAGLSDYVGLPATYAELQQQMVMLLKEGERAFDSIADALNTAANAYEDDERNVVRRMNAVN

Secondary structure (DSSP, 8-state):
-PPPHHHHHHHHHHHHHHHHHHHHHHHHHHHHHHHHHH----HHHHHHHHTSS-HHHHHHHHHHHHHHHHHHHHHHHHHHHHHHHHHHHHHHHHHHHHHHHHHT--